Protein AF-A0A452Z6D3-F1 (afdb_monomer_lite)

Sequence (142 aa):
MLGILCSCRGFPFWLHDVPNITFRTDNEPFKQHMQRFVTQIVSMMKQEGLYYPQGGPIIISQVENEYQMVEPAFGSGGPRYVRWAAEMAVGLQTGVPWMMCKQNDAPDPIINTCNGLICGETFVGPNSPSKPALWTENWTTR

Foldseek 3Di:
DPDPPCDPVPDDPCLVVPPPDDEQWLGDSNLVVLLVVLLVVLVVCVVVLQQVVSVHDDAEEEFDELLVVVLVVHPPGSVVSLVSRLCSNVVSVSVHAYEYENDLPRDPPHWYEYADQCCVPVVPATNDPVHHYHHPHNDDDD

Organism: Aegilops tauschii subsp. strangulata (NCBI:txid200361)

Radius of gyration: 15.98 Å; chains: 1; bounding box: 38×43×36 Å

pLDDT: mean 93.06, std 14.11, range [24.45, 98.69]

InterPro domains:
  IPR001944 Glycoside hydrolase, family 35 [PR00742] (53-68)
  IPR001944 Glycoside hydrolase, family 35 [PR00742] (134-142)
  IPR001944 Glycoside hydrolase, family 35 [PTHR23421] (10-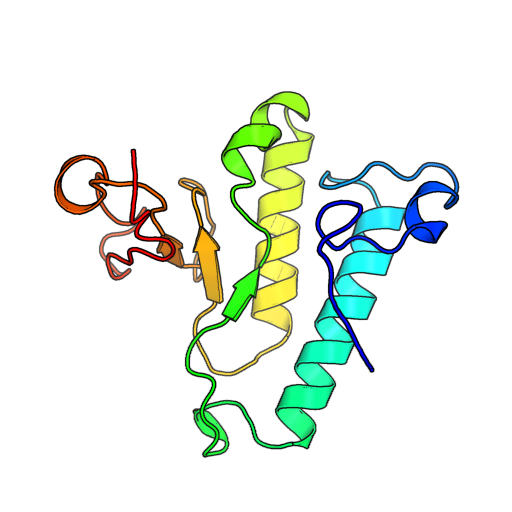141)
  IPR017853 Glycoside hydrolase superfamily [SSF51445] (9-140)
  IPR019801 Glycoside hydrolase, family 35, conserved site [PS01182] (55-67)
  IPR031330 Glycoside hydrolase 35, catalytic domain [PF01301] (10-141)

Secondary structure (DSSP, 8-state):
------GGGG--GGGGGSTT--TTSS-HHHHHHHHHHHHHHHHHHHHTT-BGGGTSSB--EE-SSSGGGTGGGGTTHHHHHHHHHHHHHHHT--SS-EEEET-TTPPTTPEEEEEES-HHHH----SSTTSPP-EEEE----

Structure (mmCIF, N/CA/C/O backbone):
data_AF-A0A452Z6D3-F1
#
_entry.id   AF-A0A452Z6D3-F1
#
loop_
_atom_site.group_PDB
_atom_site.id
_atom_site.type_symbol
_atom_site.label_atom_id
_atom_site.label_alt_id
_atom_site.label_comp_id
_atom_site.label_asym_id
_atom_site.label_entity_id
_atom_site.label_seq_id
_atom_site.pdbx_PDB_ins_code
_atom_site.Cartn_x
_atom_site.Cartn_y
_atom_site.Cartn_z
_atom_site.occupancy
_atom_site.B_iso_or_equiv
_atom_site.auth_seq_id
_atom_site.auth_comp_id
_atom_site.auth_asym_id
_atom_site.auth_atom_id
_atom_site.pdbx_PDB_model_num
ATOM 1 N N . MET A 1 1 ? 6.606 -26.967 11.170 1.00 24.84 1 MET A N 1
ATOM 2 C CA . MET A 1 1 ? 7.517 -25.855 11.508 1.00 24.84 1 MET A CA 1
ATOM 3 C C . MET A 1 1 ? 7.505 -24.890 10.329 1.00 24.84 1 MET A C 1
ATOM 5 O O . MET A 1 1 ? 8.199 -25.135 9.355 1.00 24.84 1 MET A O 1
ATOM 9 N N . LEU A 1 2 ? 6.629 -23.879 10.340 1.00 24.45 2 LEU A N 1
ATOM 10 C CA . LEU A 1 2 ? 6.596 -22.861 9.285 1.00 24.45 2 LEU A CA 1
ATOM 11 C C . LEU A 1 2 ? 7.533 -21.726 9.716 1.00 24.45 2 LEU A C 1
ATOM 13 O O . LEU A 1 2 ? 7.115 -20.735 10.303 1.00 24.45 2 LEU A O 1
ATOM 17 N N . GLY A 1 3 ? 8.834 -21.943 9.538 1.00 28.62 3 GLY A N 1
ATOM 18 C CA . GLY A 1 3 ? 9.823 -20.889 9.721 1.00 28.62 3 GLY A CA 1
ATOM 19 C C . GLY A 1 3 ? 9.788 -19.977 8.503 1.00 28.62 3 GLY A C 1
ATOM 20 O O . GLY A 1 3 ? 10.359 -20.323 7.474 1.00 28.62 3 GLY A O 1
ATOM 21 N N . ILE A 1 4 ? 9.125 -18.825 8.606 1.00 34.75 4 ILE A N 1
ATOM 22 C CA . ILE A 1 4 ? 9.313 -17.729 7.649 1.00 34.75 4 ILE A CA 1
ATOM 23 C C . ILE A 1 4 ? 10.651 -17.071 8.005 1.00 34.75 4 ILE A C 1
ATOM 25 O O . ILE A 1 4 ? 10.716 -16.033 8.654 1.00 34.75 4 ILE A O 1
ATOM 29 N N . LEU A 1 5 ? 11.750 -17.720 7.626 1.00 32.28 5 LEU A N 1
ATOM 30 C CA . LEU A 1 5 ? 12.993 -17.004 7.376 1.00 32.28 5 LEU A CA 1
ATOM 31 C C . LEU A 1 5 ? 12.750 -16.198 6.096 1.00 32.28 5 LEU A C 1
ATOM 33 O O . LEU A 1 5 ? 12.337 -16.766 5.086 1.00 32.28 5 LEU A O 1
ATOM 37 N N . CYS A 1 6 ? 12.940 -14.877 6.142 1.00 53.38 6 CYS A N 1
ATOM 38 C CA . CYS A 1 6 ? 12.678 -13.973 5.016 1.00 53.38 6 CYS A CA 1
ATOM 39 C C . CYS A 1 6 ? 13.762 -14.106 3.924 1.00 53.38 6 CYS A C 1
ATOM 41 O O . CYS A 1 6 ? 14.493 -13.168 3.609 1.00 53.38 6 CYS A O 1
ATOM 43 N N . SER A 1 7 ? 13.905 -15.300 3.351 1.00 53.31 7 SER A N 1
ATOM 44 C CA . SER A 1 7 ? 14.653 -15.520 2.115 1.00 53.31 7 SER A CA 1
ATOM 45 C C . SER A 1 7 ? 13.894 -14.867 0.948 1.00 53.31 7 SER A C 1
ATOM 47 O O . SER A 1 7 ? 12.665 -14.855 0.928 1.00 53.31 7 SER A O 1
ATOM 49 N N . CYS A 1 8 ? 14.616 -14.270 -0.008 1.00 67.12 8 CYS A N 1
ATOM 50 C CA . CYS A 1 8 ? 14.047 -13.566 -1.174 1.00 67.12 8 CYS A CA 1
ATOM 51 C C . CYS A 1 8 ? 13.048 -12.432 -0.850 1.00 67.12 8 CYS A C 1
ATOM 53 O O . CYS A 1 8 ? 12.134 -12.173 -1.633 1.00 67.12 8 CYS A O 1
ATOM 55 N N . ARG A 1 9 ? 13.205 -11.741 0.293 1.00 79.88 9 ARG A N 1
ATOM 56 C CA . ARG A 1 9 ? 12.302 -10.651 0.730 1.00 79.88 9 ARG A CA 1
ATOM 57 C C . ARG A 1 9 ? 10.819 -11.071 0.782 1.00 79.88 9 ARG A C 1
ATOM 59 O O . ARG A 1 9 ? 9.940 -10.245 0.562 1.00 79.88 9 ARG A O 1
ATOM 66 N N . GLY A 1 10 ? 10.547 -12.352 1.044 1.00 89.06 10 GLY A N 1
ATOM 67 C CA . GLY A 1 10 ? 9.193 -12.900 1.165 1.00 89.06 10 GLY A CA 1
ATOM 68 C C . GLY A 1 10 ? 8.560 -13.387 -0.142 1.00 89.06 10 GLY A C 1
ATOM 69 O O . GLY A 1 10 ? 7.494 -13.999 -0.092 1.00 89.06 10 GLY A O 1
ATOM 70 N N . PHE A 1 11 ? 9.196 -13.186 -1.301 1.00 93.00 11 PHE A N 1
ATOM 71 C CA . PHE A 1 11 ? 8.701 -13.764 -2.552 1.00 93.00 11 PHE A CA 1
ATOM 72 C C . PHE A 1 11 ? 9.011 -15.263 -2.633 1.00 93.00 11 PHE A C 1
ATOM 74 O O . PHE A 1 11 ? 10.123 -15.681 -2.293 1.00 93.00 11 PHE A O 1
ATOM 81 N N . PRO A 1 12 ? 8.066 -16.092 -3.113 1.00 92.75 12 PRO A N 1
ATOM 82 C CA . PRO A 1 12 ? 8.344 -17.500 -3.324 1.00 92.75 12 PRO A CA 1
ATOM 83 C C . PRO A 1 12 ? 9.352 -17.667 -4.464 1.00 92.75 12 PRO A C 1
ATOM 85 O O . PRO A 1 12 ? 9.242 -17.014 -5.499 1.00 92.75 12 PRO A O 1
ATOM 88 N N . PHE A 1 13 ? 10.315 -18.572 -4.283 1.00 91.38 13 PHE A N 1
ATOM 89 C CA . PHE A 1 13 ? 11.431 -18.760 -5.217 1.00 91.38 13 PHE A CA 1
ATOM 90 C C . PHE A 1 13 ? 10.976 -18.996 -6.668 1.00 91.38 13 PHE A C 1
ATOM 92 O O . PHE A 1 13 ? 11.489 -18.357 -7.579 1.00 91.38 13 PHE A O 1
ATOM 99 N N . TRP A 1 14 ? 9.949 -19.830 -6.869 1.00 94.06 14 TRP A N 1
ATOM 100 C CA . TRP A 1 14 ? 9.410 -20.164 -8.196 1.00 94.06 14 TRP A CA 1
ATOM 101 C C . TRP A 1 14 ? 8.858 -18.958 -8.968 1.00 94.06 14 TRP A C 1
ATOM 103 O O . TRP A 1 14 ? 8.697 -19.038 -10.182 1.00 94.06 14 TRP A O 1
ATOM 113 N N . LEU A 1 15 ? 8.554 -17.841 -8.294 1.00 94.06 15 LEU A N 1
ATOM 114 C CA . LEU A 1 15 ? 8.017 -16.650 -8.950 1.00 94.06 15 LEU A CA 1
ATOM 115 C C . LEU A 1 15 ? 9.018 -16.067 -9.952 1.00 94.06 15 LEU A C 1
ATOM 117 O O . LEU A 1 15 ? 8.604 -15.506 -10.957 1.00 94.06 15 LEU A O 1
ATOM 121 N N . HIS A 1 16 ? 10.318 -16.229 -9.701 1.00 92.44 16 HIS A N 1
ATOM 122 C CA . HIS A 1 16 ? 11.374 -15.801 -10.617 1.00 92.44 16 HIS A CA 1
ATOM 123 C C . HIS A 1 16 ? 11.281 -16.488 -11.990 1.00 92.44 16 HIS A C 1
ATOM 125 O O . HIS A 1 16 ? 11.615 -15.880 -13.003 1.00 92.44 16 HIS A O 1
ATOM 131 N N . ASP A 1 17 ? 10.794 -17.729 -12.034 1.00 94.88 17 ASP A N 1
ATOM 132 C CA . ASP A 1 17 ? 10.777 -18.546 -13.251 1.00 94.88 17 ASP A CA 1
ATOM 133 C C . ASP A 1 17 ? 9.536 -18.289 -14.124 1.00 94.88 17 ASP A C 1
ATOM 135 O O . ASP A 1 17 ? 9.368 -18.895 -15.185 1.00 94.88 17 ASP A O 1
ATOM 139 N N . VAL A 1 18 ? 8.651 -17.379 -13.700 1.00 96.38 18 VAL A N 1
ATOM 140 C CA . VAL A 1 18 ? 7.482 -16.972 -14.484 1.00 96.38 18 VAL A CA 1
ATOM 141 C C . VAL A 1 18 ? 7.938 -16.167 -15.712 1.00 96.38 18 VAL A C 1
ATOM 143 O O . VAL A 1 18 ? 8.642 -15.164 -15.566 1.00 96.38 18 VAL A O 1
ATOM 146 N N . PRO A 1 19 ? 7.525 -16.542 -16.939 1.00 97.31 19 PRO A N 1
ATOM 147 C CA . PRO A 1 19 ? 7.939 -15.838 -18.150 1.00 97.31 19 PRO A CA 1
ATOM 148 C C . PRO A 1 19 ? 7.585 -14.347 -18.130 1.00 97.31 19 PRO A C 1
ATOM 150 O O . PRO A 1 19 ? 6.468 -13.968 -17.777 1.00 97.31 19 PRO A O 1
ATOM 153 N N . ASN A 1 20 ? 8.524 -13.506 -18.578 1.00 96.12 20 ASN A N 1
ATOM 154 C CA . ASN A 1 20 ? 8.380 -12.046 -18.667 1.00 96.12 20 ASN A CA 1
ATOM 155 C C . ASN A 1 20 ? 8.019 -11.358 -17.341 1.00 96.12 20 ASN A C 1
ATOM 157 O O . ASN A 1 20 ? 7.443 -10.266 -17.350 1.00 96.12 20 ASN A O 1
ATOM 161 N N . ILE A 1 21 ? 8.328 -11.976 -16.201 1.00 96.94 21 ILE A N 1
ATOM 162 C CA . ILE A 1 21 ? 8.053 -11.357 -14.915 1.00 96.94 21 ILE A CA 1
ATOM 163 C C . ILE A 1 21 ? 9.070 -10.258 -14.611 1.00 96.94 21 ILE A C 1
ATOM 165 O O . ILE A 1 21 ? 10.270 -10.378 -14.847 1.00 96.94 21 ILE A O 1
ATOM 169 N N . THR A 1 22 ? 8.584 -9.151 -14.071 1.00 96.25 22 THR A N 1
ATOM 170 C CA . THR A 1 22 ? 9.431 -8.110 -13.491 1.00 96.25 22 THR A CA 1
ATOM 171 C C . THR A 1 22 ? 8.814 -7.715 -12.169 1.00 96.25 22 THR A C 1
ATOM 173 O O . THR A 1 22 ? 7.639 -7.360 -12.101 1.00 96.25 22 THR A O 1
ATOM 176 N N . PHE A 1 23 ? 9.588 -7.854 -11.097 1.00 95.94 23 PHE A N 1
ATOM 177 C CA . PHE A 1 23 ? 9.054 -7.714 -9.750 1.00 95.94 23 PHE A CA 1
ATOM 178 C C . PHE A 1 23 ? 8.798 -6.249 -9.421 1.00 95.94 23 PHE A C 1
ATOM 180 O O . PHE A 1 23 ? 9.593 -5.382 -9.785 1.00 95.94 23 PHE A O 1
ATOM 187 N N . ARG A 1 24 ? 7.720 -6.009 -8.666 1.00 95.81 24 ARG A N 1
ATOM 188 C CA . ARG A 1 24 ? 7.381 -4.703 -8.087 1.00 95.81 24 ARG A CA 1
ATOM 189 C C . ARG A 1 24 ? 7.372 -3.587 -9.139 1.00 95.81 24 ARG A C 1
ATOM 191 O O . ARG A 1 24 ? 8.007 -2.552 -8.982 1.00 95.81 24 ARG A O 1
ATOM 198 N N . THR A 1 25 ? 6.698 -3.812 -10.256 1.00 96.38 25 THR A N 1
ATOM 199 C CA . THR A 1 25 ? 6.475 -2.786 -11.280 1.00 96.38 25 THR A CA 1
ATOM 200 C C . THR A 1 25 ? 5.156 -3.051 -11.990 1.00 96.38 25 THR A C 1
ATOM 202 O O . THR A 1 25 ? 4.472 -4.033 -11.693 1.00 96.38 25 THR A O 1
ATOM 205 N N . ASP A 1 26 ? 4.793 -2.188 -12.936 1.00 97.31 26 ASP A N 1
ATOM 206 C CA . ASP A 1 26 ? 3.597 -2.321 -13.769 1.00 97.31 26 ASP A CA 1
ATOM 207 C C . ASP A 1 26 ? 3.782 -3.445 -14.806 1.00 97.31 26 ASP A C 1
ATOM 209 O O . ASP A 1 26 ? 3.912 -3.227 -16.009 1.00 97.31 26 ASP A O 1
ATOM 213 N N . ASN A 1 27 ? 3.868 -4.672 -14.295 1.00 97.81 27 ASN A N 1
ATOM 214 C CA . ASN A 1 27 ? 4.103 -5.911 -15.015 1.00 97.81 27 ASN A CA 1
ATOM 215 C C . ASN A 1 27 ? 2.940 -6.863 -14.739 1.00 97.81 27 ASN A C 1
ATOM 217 O O . ASN A 1 27 ? 2.667 -7.219 -13.594 1.00 97.81 27 ASN A O 1
ATOM 221 N N . GLU A 1 28 ? 2.242 -7.266 -15.795 1.00 98.06 28 GLU A N 1
ATOM 222 C CA . GLU A 1 28 ? 0.996 -8.022 -15.676 1.00 98.06 28 GLU A CA 1
ATOM 223 C C . GLU A 1 28 ? 1.157 -9.383 -14.964 1.00 98.06 28 GLU A C 1
ATOM 225 O O . GLU A 1 28 ? 0.405 -9.624 -14.017 1.00 98.06 28 GLU A O 1
ATOM 230 N N . PRO A 1 29 ? 2.159 -10.234 -15.289 1.00 98.00 29 PRO A N 1
ATOM 231 C CA . PRO A 1 29 ? 2.396 -11.472 -14.541 1.00 98.00 29 PRO A CA 1
ATOM 232 C C . PRO A 1 29 ? 2.577 -11.244 -13.035 1.00 98.00 29 PRO A C 1
ATOM 234 O O . PRO A 1 29 ? 1.961 -11.926 -12.214 1.00 98.00 29 PRO A O 1
ATOM 237 N N . PHE A 1 30 ? 3.386 -10.251 -12.655 1.00 97.94 30 PHE A N 1
ATOM 238 C CA . PHE A 1 30 ? 3.614 -9.931 -11.250 1.00 97.94 30 PHE A CA 1
ATOM 239 C C . PHE A 1 30 ? 2.331 -9.452 -10.555 1.00 97.94 30 PHE A C 1
ATOM 241 O O . PHE A 1 30 ? 1.984 -9.964 -9.487 1.00 97.94 30 PHE A O 1
ATOM 248 N N . LYS A 1 31 ? 1.594 -8.525 -11.182 1.00 98.44 31 LYS A N 1
ATOM 249 C CA . LYS A 1 31 ? 0.323 -7.996 -10.664 1.00 98.44 31 LYS A CA 1
ATOM 250 C C . LYS A 1 31 ? -0.699 -9.106 -10.420 1.00 98.44 31 LYS A C 1
ATOM 252 O O . LYS A 1 31 ? -1.305 -9.148 -9.352 1.00 98.44 31 LYS A O 1
ATOM 257 N N . GLN A 1 32 ? -0.833 -10.051 -11.350 1.00 98.25 32 GLN A N 1
ATOM 258 C CA . GLN A 1 32 ? -1.747 -11.188 -11.210 1.00 98.25 32 GLN A CA 1
ATOM 259 C C . GLN A 1 32 ? -1.375 -12.096 -10.032 1.00 98.25 32 GLN A C 1
ATOM 261 O O . GLN A 1 32 ? -2.240 -12.458 -9.229 1.00 98.25 32 GLN A O 1
ATOM 266 N N . HIS A 1 33 ? -0.093 -12.447 -9.887 1.00 98.06 33 HIS A N 1
ATOM 267 C CA . HIS A 1 33 ? 0.364 -13.281 -8.773 1.00 98.06 33 HIS A CA 1
ATOM 268 C C . HIS A 1 33 ? 0.216 -12.579 -7.419 1.00 98.06 33 HIS A C 1
ATOM 270 O O . HIS A 1 33 ? -0.275 -13.191 -6.466 1.00 98.06 33 HIS A O 1
ATOM 276 N N . MET A 1 34 ? 0.576 -11.296 -7.342 1.00 98.19 34 MET A N 1
ATOM 277 C CA . MET A 1 34 ? 0.402 -10.485 -6.139 1.00 98.19 34 MET A CA 1
ATOM 278 C C . MET A 1 34 ? -1.077 -10.368 -5.766 1.00 98.19 34 MET A C 1
ATOM 280 O O . MET A 1 34 ? -1.442 -10.689 -4.637 1.00 98.19 34 MET A O 1
ATOM 284 N N . GLN A 1 35 ? -1.942 -9.975 -6.706 1.00 98.50 35 GLN A N 1
ATOM 285 C CA . GLN A 1 35 ? -3.376 -9.838 -6.455 1.00 98.50 35 GLN A CA 1
ATOM 286 C C . GLN A 1 35 ? -3.987 -11.158 -5.994 1.00 98.50 35 GLN A C 1
ATOM 288 O O . GLN A 1 35 ? -4.742 -11.166 -5.023 1.00 98.50 35 GLN A O 1
ATOM 293 N N . ARG A 1 36 ? -3.640 -12.282 -6.632 1.00 98.44 36 ARG A N 1
ATOM 294 C CA . ARG A 1 36 ? -4.121 -13.607 -6.223 1.00 98.44 36 ARG A CA 1
ATOM 295 C C . ARG A 1 36 ? -3.739 -13.920 -4.778 1.00 98.44 36 ARG A C 1
ATOM 297 O O . ARG A 1 36 ? -4.601 -14.331 -4.004 1.00 98.44 36 ARG A O 1
ATOM 304 N N . PHE A 1 37 ? -2.474 -13.716 -4.413 1.00 98.38 37 PHE A N 1
ATOM 305 C CA . PHE A 1 37 ? -1.992 -13.993 -3.061 1.00 98.38 37 PHE A CA 1
ATOM 306 C C . PHE A 1 37 ? -2.650 -13.079 -2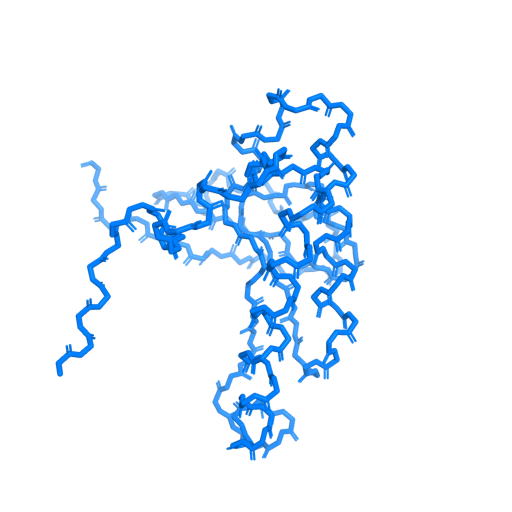.020 1.00 98.38 37 PHE A C 1
ATOM 308 O O . PHE A 1 37 ? -3.194 -13.569 -1.033 1.00 98.38 37 PHE A O 1
ATOM 315 N N . VAL A 1 38 ? -2.672 -11.765 -2.260 1.00 98.38 38 VAL A N 1
ATOM 316 C CA . VAL A 1 38 ? -3.286 -10.795 -1.339 1.00 98.38 38 VAL A CA 1
ATOM 317 C C . VAL A 1 38 ? -4.782 -11.076 -1.179 1.00 98.38 38 VAL A C 1
ATOM 319 O O . VAL A 1 38 ? -5.275 -11.129 -0.055 1.00 98.38 38 VAL A O 1
ATOM 322 N N . THR A 1 39 ? -5.496 -11.351 -2.276 1.00 98.62 39 THR A N 1
ATOM 323 C CA . THR A 1 39 ? -6.923 -11.717 -2.240 1.00 98.62 39 THR A CA 1
ATOM 324 C C . THR A 1 39 ? -7.154 -12.968 -1.401 1.00 98.62 39 THR A C 1
ATOM 326 O O . THR A 1 39 ? -8.091 -13.006 -0.604 1.00 98.62 39 THR A O 1
ATOM 329 N N . GLN A 1 40 ? -6.304 -13.988 -1.549 1.00 98.56 40 GLN A N 1
ATOM 330 C CA . GLN A 1 40 ? -6.407 -15.220 -0.774 1.00 98.56 40 GLN A CA 1
ATOM 331 C C . GLN A 1 40 ? -6.224 -14.955 0.725 1.00 98.56 40 GLN A C 1
ATOM 333 O O . GLN A 1 40 ? -7.057 -15.394 1.516 1.00 98.56 40 GLN A O 1
ATOM 338 N N . ILE A 1 41 ? -5.196 -14.194 1.115 1.00 98.56 41 ILE A N 1
ATOM 339 C CA . ILE A 1 41 ? -4.957 -13.842 2.522 1.00 98.56 41 ILE A CA 1
ATOM 340 C C . ILE A 1 41 ? -6.122 -13.031 3.088 1.00 98.56 41 ILE A C 1
ATOM 342 O O . ILE A 1 41 ? -6.659 -13.396 4.130 1.00 98.56 41 ILE A O 1
ATOM 346 N N . VAL A 1 42 ? -6.571 -11.980 2.395 1.00 98.50 42 VAL A N 1
ATOM 347 C CA . VAL A 1 42 ? -7.708 -11.167 2.855 1.00 98.50 42 VAL A CA 1
ATOM 348 C C . VAL A 1 42 ? -8.977 -12.010 2.979 1.00 98.50 42 VAL A C 1
ATOM 350 O O . VAL A 1 42 ? -9.711 -11.869 3.954 1.00 98.50 42 VAL A O 1
ATOM 353 N N . SER A 1 43 ? -9.224 -12.920 2.033 1.00 98.62 43 SER A N 1
ATOM 354 C CA . SER A 1 43 ? -10.378 -13.824 2.088 1.00 98.62 43 SER A CA 1
ATOM 355 C C . SER A 1 43 ? -10.314 -14.745 3.303 1.00 98.62 43 SER A C 1
ATOM 357 O O . SER A 1 43 ? -11.317 -14.891 3.993 1.00 98.62 43 SER A O 1
ATOM 359 N N . MET A 1 44 ? -9.140 -15.306 3.609 1.00 98.69 44 MET A N 1
ATOM 360 C CA . MET A 1 44 ? -8.938 -16.118 4.812 1.00 98.69 44 MET A CA 1
ATOM 361 C C . MET A 1 44 ? -9.182 -15.302 6.088 1.00 98.69 44 MET A C 1
ATOM 363 O O . MET A 1 44 ? -9.946 -15.728 6.946 1.00 98.69 44 MET A O 1
ATOM 367 N N . MET A 1 45 ? -8.610 -14.096 6.196 1.00 98.50 45 MET A N 1
ATOM 368 C CA . MET A 1 45 ? -8.810 -13.234 7.372 1.00 98.50 45 MET A CA 1
ATOM 369 C C . MET A 1 45 ? -10.283 -12.848 7.561 1.00 98.50 45 MET A C 1
ATOM 371 O O . MET A 1 45 ? -10.770 -12.803 8.689 1.00 98.50 45 MET A O 1
ATOM 375 N N . LYS A 1 46 ? -11.010 -12.607 6.462 1.00 98.44 46 LYS A N 1
ATOM 376 C CA . LYS A 1 46 ? -12.454 -12.346 6.492 1.00 98.44 46 LYS A CA 1
ATOM 377 C C . LYS A 1 46 ? -13.259 -13.562 6.934 1.00 98.44 46 LYS A C 1
ATOM 379 O O . LYS A 1 46 ? -14.191 -13.407 7.717 1.00 98.44 46 LYS A O 1
ATOM 384 N N . GLN A 1 47 ? -12.930 -14.749 6.427 1.00 98.50 47 GLN A N 1
ATOM 385 C CA . GLN A 1 47 ? -13.619 -15.994 6.784 1.00 98.50 47 GLN A CA 1
ATOM 386 C C . GLN A 1 47 ? -13.482 -16.304 8.277 1.00 98.50 47 GLN A C 1
ATOM 388 O O . GLN A 1 47 ? -14.460 -16.693 8.905 1.00 98.50 47 GLN A O 1
ATOM 393 N N . GLU A 1 48 ? -12.310 -16.032 8.849 1.00 98.50 48 GLU A N 1
ATOM 394 C CA . GLU A 1 48 ? -12.025 -16.208 10.277 1.00 98.50 48 GLU A CA 1
ATOM 395 C C . GLU A 1 48 ? -12.505 -15.029 11.151 1.00 98.50 48 GLU A C 1
ATOM 397 O O . GLU A 1 48 ? -12.242 -14.992 12.351 1.00 98.50 48 GLU A O 1
ATOM 402 N N . GLY A 1 49 ? -13.192 -14.033 10.574 1.00 98.31 49 GLY A N 1
ATOM 403 C CA . GLY A 1 49 ? -13.728 -12.893 11.325 1.00 98.31 49 GLY A CA 1
ATOM 404 C C . GLY A 1 49 ? -12.658 -11.996 11.956 1.00 98.31 49 GLY A C 1
ATOM 405 O O . GLY A 1 49 ? -12.908 -11.370 12.982 1.00 98.31 49 GLY A O 1
ATOM 406 N N . LEU A 1 50 ? -11.455 -11.932 11.375 1.00 98.69 50 LEU A N 1
ATOM 407 C CA . LEU A 1 50 ? -10.294 -11.306 12.015 1.00 98.69 50 LEU A CA 1
ATOM 408 C C . LEU A 1 50 ? -10.200 -9.789 11.820 1.00 98.69 50 LEU A C 1
ATOM 410 O O . LEU A 1 50 ? -9.428 -9.142 12.526 1.00 98.69 50 LEU A O 1
ATOM 414 N N . TYR A 1 51 ? -10.981 -9.194 10.919 1.00 98.69 51 TYR A N 1
ATOM 415 C CA . TYR A 1 51 ? -11.042 -7.737 10.789 1.00 98.69 51 TYR A CA 1
ATOM 416 C C . TYR A 1 51 ? -11.888 -7.099 11.893 1.00 98.69 51 TYR A C 1
ATOM 418 O O . TYR A 1 51 ? -12.913 -7.645 12.294 1.00 98.69 51 TYR A O 1
ATOM 426 N N . TYR A 1 52 ? -11.491 -5.909 12.348 1.00 98.31 52 TYR A N 1
ATOM 427 C CA . TYR A 1 52 ? -12.174 -5.171 13.416 1.00 98.31 52 TYR A CA 1
ATOM 428 C C . TYR A 1 52 ? -13.697 -5.020 13.218 1.00 98.31 52 TYR A C 1
ATOM 430 O O . TYR A 1 52 ? -14.435 -5.302 14.162 1.00 98.31 52 TYR A O 1
ATOM 438 N N . PRO A 1 53 ? -14.221 -4.700 12.015 1.00 97.94 53 PRO A N 1
ATOM 439 C CA . PRO A 1 53 ? -15.669 -4.665 11.777 1.00 97.94 53 PRO A CA 1
ATOM 440 C C . PRO A 1 53 ? -16.393 -6.006 11.988 1.00 97.94 53 PRO A C 1
ATOM 442 O O . PRO A 1 53 ? -17.611 -6.024 12.128 1.00 97.94 53 PRO A O 1
ATOM 445 N N . GLN A 1 54 ? -15.664 -7.124 12.000 1.00 98.31 54 GLN A N 1
ATOM 446 C CA . GLN A 1 54 ? -16.175 -8.474 12.254 1.00 98.31 54 GLN A CA 1
ATOM 447 C C . GLN A 1 54 ? -15.985 -8.912 13.719 1.00 98.31 54 GLN A C 1
ATOM 449 O O . GLN A 1 54 ? -16.328 -10.039 14.064 1.00 98.31 54 GLN A O 1
ATOM 454 N N . GLY A 1 55 ? -15.449 -8.037 14.579 1.00 98.25 55 GLY A N 1
ATOM 455 C CA . GLY A 1 55 ? -15.100 -8.338 15.972 1.00 98.25 55 GLY A CA 1
ATOM 456 C C . GLY A 1 55 ? -13.671 -8.855 16.170 1.00 98.25 55 GLY A C 1
ATOM 457 O O . GLY A 1 55 ? -13.306 -9.208 17.291 1.00 98.25 55 GLY A O 1
ATOM 458 N N . GLY A 1 56 ? -12.863 -8.900 15.108 1.00 98.38 56 GLY A N 1
ATOM 459 C CA . GLY A 1 56 ? -11.490 -9.390 15.154 1.00 98.38 56 GLY A CA 1
ATOM 460 C C . GLY A 1 56 ? -10.435 -8.330 15.510 1.00 98.38 56 GLY A C 1
ATOM 461 O O . GLY A 1 56 ? -10.744 -7.148 15.668 1.00 98.38 56 GLY A O 1
ATOM 462 N N . PRO A 1 57 ? -9.159 -8.735 15.643 1.00 98.44 57 PRO A N 1
ATOM 463 C CA . PRO A 1 57 ? -8.087 -7.854 16.109 1.00 98.44 57 PRO A CA 1
ATOM 464 C C . PRO A 1 57 ? -7.426 -6.989 15.018 1.00 98.44 57 PRO A C 1
ATOM 466 O O . PRO A 1 57 ? -6.649 -6.094 15.347 1.00 98.44 57 PRO A O 1
ATOM 469 N N . ILE A 1 58 ? -7.662 -7.244 13.727 1.00 98.56 58 ILE A N 1
ATOM 470 C CA . ILE A 1 58 ? -6.978 -6.531 12.637 1.00 98.56 58 ILE A CA 1
ATOM 471 C C . ILE A 1 58 ? -7.630 -5.158 12.437 1.00 98.56 58 ILE A C 1
ATOM 473 O O . ILE A 1 58 ? -8.772 -5.080 11.989 1.00 98.56 58 ILE A O 1
ATOM 477 N N . ILE A 1 59 ? -6.887 -4.083 12.721 1.00 98.31 59 ILE A N 1
ATOM 478 C CA . ILE A 1 59 ? -7.361 -2.683 12.648 1.00 98.31 59 ILE A CA 1
ATOM 479 C C . ILE A 1 59 ? -6.781 -1.883 11.474 1.00 98.31 59 ILE A C 1
ATOM 481 O O . ILE A 1 59 ? -7.254 -0.789 11.189 1.00 98.31 59 ILE A O 1
ATOM 485 N N . ILE A 1 60 ? -5.738 -2.393 10.818 1.00 98.38 60 ILE A N 1
ATOM 486 C CA . ILE A 1 60 ? -5.064 -1.754 9.683 1.00 98.38 60 ILE A CA 1
ATOM 487 C C . ILE A 1 60 ? -4.342 -2.827 8.862 1.00 98.38 60 ILE A C 1
ATOM 489 O O . ILE A 1 60 ? -3.965 -3.874 9.392 1.00 98.38 60 ILE A O 1
ATOM 493 N N . SER A 1 61 ? -4.167 -2.608 7.563 1.00 98.12 61 SER A N 1
ATOM 494 C CA . SER A 1 61 ? -3.406 -3.506 6.682 1.00 98.12 61 SER A CA 1
ATOM 495 C C . SER A 1 61 ? -2.424 -2.716 5.824 1.00 98.12 61 SER A C 1
ATOM 497 O O . SER A 1 61 ? -2.705 -1.583 5.445 1.00 98.12 61 SER A O 1
ATOM 499 N N . GLN A 1 62 ? -1.267 -3.298 5.513 1.00 98.56 62 GLN A N 1
ATOM 500 C CA . GLN A 1 62 ? -0.270 -2.671 4.645 1.00 98.56 62 GLN A CA 1
ATOM 501 C C . GLN A 1 62 ? -0.261 -3.344 3.273 1.00 98.56 62 GLN A C 1
ATOM 503 O O . GLN A 1 62 ? -0.293 -4.573 3.185 1.00 98.56 62 GLN A O 1
ATOM 508 N N . VAL A 1 63 ? -0.195 -2.542 2.211 1.00 98.19 63 VAL A N 1
ATOM 509 C CA . VAL A 1 63 ? 0.091 -3.011 0.850 1.00 98.19 63 VAL A CA 1
ATOM 510 C C . VAL A 1 63 ? 1.455 -2.481 0.424 1.00 98.19 63 VAL A C 1
ATOM 512 O O . VAL A 1 63 ? 1.772 -1.327 0.687 1.00 98.19 63 VAL A O 1
ATOM 515 N N . GLU A 1 64 ? 2.262 -3.322 -0.230 1.00 97.19 64 GLU A N 1
ATOM 516 C CA . GLU A 1 64 ? 3.662 -3.003 -0.555 1.00 97.19 64 GLU A CA 1
ATOM 517 C C . GLU A 1 64 ? 4.523 -2.656 0.683 1.00 97.19 64 GLU A C 1
ATOM 519 O O . GLU A 1 64 ? 4.067 -2.708 1.828 1.00 97.19 64 GLU A O 1
ATOM 524 N N . ASN A 1 65 ? 5.816 -2.401 0.480 1.00 97.69 65 ASN A N 1
ATOM 525 C CA . ASN A 1 65 ? 6.726 -2.028 1.563 1.00 97.69 65 ASN A CA 1
ATOM 526 C C . ASN A 1 65 ? 7.886 -1.152 1.075 1.00 97.69 65 ASN A C 1
ATOM 528 O O . ASN A 1 65 ? 8.736 -1.616 0.311 1.00 97.69 65 ASN A O 1
ATOM 532 N N . GLU A 1 66 ? 7.953 0.091 1.554 1.00 96.56 66 GLU A 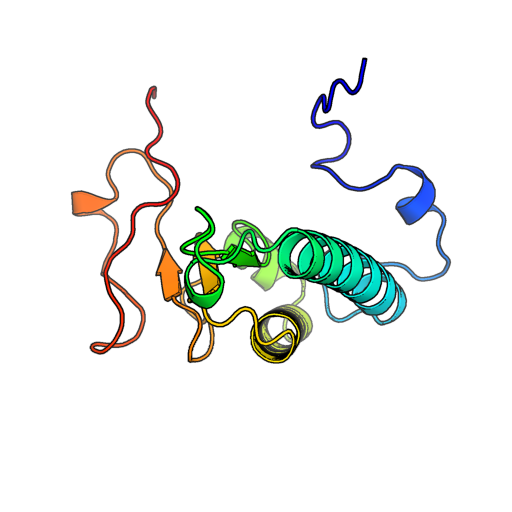N 1
ATOM 533 C CA . GLU A 1 66 ? 8.997 1.069 1.216 1.00 96.56 66 GLU A CA 1
ATOM 534 C C . GLU A 1 66 ? 9.227 1.214 -0.299 1.00 96.56 66 GLU A C 1
ATOM 536 O O . GLU A 1 66 ? 10.365 1.270 -0.777 1.00 96.56 66 GLU A O 1
ATOM 541 N N . TYR A 1 67 ? 8.143 1.211 -1.083 1.00 97.06 67 TYR A N 1
ATOM 542 C CA . TYR A 1 67 ? 8.233 1.136 -2.541 1.00 97.06 67 TYR A CA 1
ATOM 543 C C . TYR A 1 67 ? 8.806 2.409 -3.174 1.00 97.06 67 TYR A C 1
ATOM 545 O O . TYR A 1 67 ? 9.535 2.311 -4.156 1.00 97.06 67 TYR A O 1
ATOM 553 N N . GLN A 1 68 ? 8.634 3.581 -2.563 1.00 95.12 68 GLN A N 1
ATOM 554 C CA . GLN A 1 68 ? 9.227 4.828 -3.055 1.00 95.12 68 GLN A CA 1
ATOM 555 C C . GLN A 1 68 ? 10.766 4.783 -3.142 1.00 95.12 68 GLN A C 1
ATOM 557 O O . GLN A 1 68 ? 11.369 5.537 -3.903 1.00 95.12 68 GLN A O 1
ATOM 562 N N . MET A 1 69 ? 11.426 3.876 -2.409 1.00 94.38 69 MET A N 1
ATOM 563 C CA . MET A 1 69 ? 12.876 3.654 -2.522 1.00 94.38 69 MET A CA 1
ATOM 564 C C . MET A 1 69 ? 13.280 2.991 -3.847 1.00 94.38 69 MET A C 1
ATOM 566 O O . MET A 1 69 ? 14.432 3.104 -4.263 1.00 94.38 69 MET A O 1
ATOM 570 N N . VAL A 1 70 ? 12.359 2.273 -4.495 1.00 94.19 70 VAL A N 1
ATOM 571 C CA . VAL A 1 70 ? 12.588 1.551 -5.758 1.00 94.19 70 VAL A CA 1
ATOM 572 C C . VAL A 1 70 ? 11.797 2.133 -6.927 1.00 94.19 70 VAL A C 1
ATOM 574 O O . VAL A 1 70 ? 12.194 1.962 -8.076 1.00 94.19 70 VAL A O 1
ATOM 577 N N . GLU A 1 71 ? 10.713 2.848 -6.648 1.00 95.00 71 GLU A N 1
ATOM 578 C CA . GLU A 1 71 ? 9.813 3.443 -7.628 1.00 95.00 71 GLU A CA 1
ATOM 579 C C . GLU A 1 71 ? 10.527 4.237 -8.739 1.00 95.00 71 GLU A C 1
ATOM 581 O O . GLU A 1 71 ? 10.217 3.992 -9.911 1.00 95.00 71 GLU A O 1
ATOM 586 N N . PRO A 1 72 ? 11.526 5.107 -8.453 1.00 95.94 72 PRO A N 1
ATOM 587 C CA . PRO A 1 72 ? 12.195 5.881 -9.498 1.00 95.94 72 PRO A CA 1
ATOM 588 C C . PRO A 1 72 ? 12.901 5.020 -10.552 1.00 95.94 72 PRO A C 1
ATOM 590 O O . PRO A 1 72 ? 13.020 5.442 -11.702 1.00 95.94 72 PRO A O 1
ATOM 593 N N . ALA A 1 73 ? 13.334 3.803 -10.200 1.00 96.12 73 ALA A N 1
ATOM 594 C CA . ALA A 1 73 ? 14.007 2.897 -11.132 1.00 96.12 73 ALA A CA 1
ATOM 595 C C . ALA A 1 73 ? 13.077 2.397 -12.252 1.00 96.12 73 ALA A C 1
ATOM 597 O O . ALA A 1 73 ? 13.552 1.964 -13.300 1.00 96.12 73 ALA A O 1
ATOM 598 N N . PHE A 1 74 ? 11.759 2.486 -12.058 1.00 95.12 74 PHE A N 1
ATOM 599 C CA . PHE A 1 74 ? 10.753 2.044 -13.024 1.00 95.12 74 PHE A CA 1
ATOM 600 C C . PHE A 1 74 ? 10.141 3.189 -13.842 1.00 95.12 74 PHE A C 1
ATOM 602 O O . PHE A 1 74 ? 9.214 2.961 -14.626 1.00 95.12 74 PHE A O 1
ATOM 609 N N . GLY A 1 75 ? 10.640 4.421 -13.685 1.00 96.06 75 GLY A N 1
ATOM 610 C CA . GLY A 1 75 ? 10.148 5.592 -14.408 1.00 96.06 75 GLY A CA 1
ATOM 611 C C . GLY A 1 75 ? 8.628 5.731 -14.295 1.00 96.06 75 GLY A C 1
ATOM 612 O O . GLY A 1 75 ? 8.066 5.669 -13.207 1.00 96.06 75 GLY A O 1
ATOM 613 N N . SER A 1 76 ? 7.933 5.862 -15.429 1.00 95.69 76 SER A N 1
ATOM 614 C CA . SER A 1 76 ? 6.466 5.989 -15.434 1.00 95.69 76 SER A CA 1
ATOM 615 C C . SER A 1 76 ? 5.716 4.731 -14.962 1.00 95.69 76 SER A C 1
ATOM 617 O O . SER A 1 76 ? 4.536 4.827 -14.630 1.00 95.69 76 SER A O 1
ATOM 619 N N . GLY A 1 77 ? 6.369 3.563 -14.935 1.00 96.06 77 GLY A N 1
ATOM 620 C CA . GLY A 1 77 ? 5.778 2.308 -14.462 1.00 96.06 77 GLY A CA 1
ATOM 621 C C . GLY A 1 77 ? 5.624 2.242 -12.944 1.00 96.06 77 GLY A C 1
ATOM 622 O O . GLY A 1 77 ? 4.667 1.639 -12.467 1.00 96.06 77 GLY A O 1
ATOM 623 N N . GLY A 1 78 ? 6.501 2.911 -12.191 1.00 96.94 78 GLY A N 1
ATOM 624 C CA . GLY A 1 78 ? 6.448 2.946 -10.728 1.00 96.94 78 GLY A CA 1
ATOM 625 C C . GLY A 1 78 ? 5.142 3.556 -10.197 1.00 96.94 78 GLY A C 1
ATOM 626 O O . GLY A 1 78 ? 4.355 2.839 -9.576 1.00 96.94 78 GLY A O 1
ATOM 627 N N . PRO A 1 79 ? 4.813 4.812 -10.556 1.00 97.69 79 PRO A N 1
ATOM 628 C CA . PRO A 1 79 ? 3.569 5.445 -10.120 1.00 97.69 79 PRO A CA 1
ATOM 629 C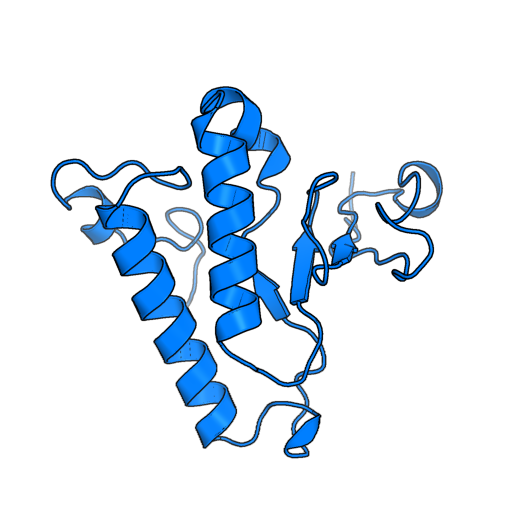 C . PRO A 1 79 ? 2.300 4.747 -10.633 1.00 97.69 79 PRO A C 1
ATOM 631 O O . PRO A 1 79 ? 1.239 4.838 -10.015 1.00 97.69 79 PRO A O 1
ATOM 634 N N . ARG A 1 80 ? 2.350 4.071 -11.793 1.00 98.19 80 ARG A N 1
ATOM 635 C CA . ARG A 1 80 ? 1.212 3.261 -12.276 1.00 98.19 80 ARG A CA 1
ATOM 636 C C . ARG A 1 80 ? 1.002 2.029 -11.403 1.00 98.19 80 ARG A C 1
ATOM 638 O O . ARG A 1 80 ? -0.132 1.733 -11.039 1.00 98.19 80 ARG A O 1
ATOM 645 N N . TYR A 1 81 ? 2.087 1.361 -11.027 1.00 98.31 81 TYR A N 1
ATOM 646 C CA . TYR A 1 81 ? 2.049 0.228 -10.115 1.00 98.31 81 TYR A CA 1
ATOM 647 C C . TYR A 1 81 ? 1.555 0.619 -8.716 1.00 98.31 81 TYR A C 1
ATOM 649 O O . TYR A 1 81 ? 0.710 -0.085 -8.174 1.00 98.31 81 TYR A O 1
ATOM 657 N N . VAL A 1 82 ? 1.995 1.756 -8.162 1.00 98.25 82 VAL A N 1
ATOM 658 C CA . VAL A 1 82 ? 1.515 2.267 -6.860 1.00 98.25 82 VAL A CA 1
ATOM 659 C C . VAL A 1 82 ? 0.003 2.479 -6.869 1.00 98.25 82 VAL A C 1
ATOM 661 O O . VAL A 1 82 ? -0.691 1.991 -5.976 1.00 98.25 82 VAL A O 1
ATOM 664 N N . ARG A 1 83 ? -0.523 3.154 -7.902 1.00 98.44 83 ARG A N 1
ATOM 665 C CA . ARG A 1 83 ? -1.973 3.363 -8.054 1.00 98.44 83 ARG A CA 1
ATOM 666 C C . ARG A 1 83 ? -2.723 2.042 -8.152 1.00 98.44 83 ARG A C 1
ATOM 668 O O . ARG A 1 83 ? -3.668 1.833 -7.401 1.00 98.44 83 ARG A O 1
ATOM 675 N N . TRP A 1 84 ? -2.250 1.126 -8.997 1.00 98.62 84 TRP A N 1
ATOM 676 C CA . TRP A 1 84 ? -2.844 -0.204 -9.121 1.00 98.62 84 TRP A CA 1
ATOM 677 C C . TRP A 1 84 ? -2.828 -0.978 -7.792 1.00 98.62 84 TRP A C 1
ATOM 679 O O . TRP A 1 84 ? -3.836 -1.574 -7.421 1.00 98.62 84 TRP A O 1
ATOM 689 N N . ALA A 1 85 ? -1.715 -0.964 -7.054 1.00 98.56 85 ALA A N 1
ATOM 690 C CA . ALA A 1 85 ? -1.582 -1.696 -5.796 1.00 98.56 85 ALA A CA 1
ATOM 691 C C . ALA A 1 85 ? -2.543 -1.151 -4.729 1.00 98.56 85 ALA A C 1
ATOM 693 O O . ALA A 1 85 ? -3.183 -1.927 -4.017 1.00 98.56 85 ALA A O 1
ATOM 694 N N . ALA A 1 86 ? -2.680 0.174 -4.657 1.00 98.56 86 ALA A N 1
ATOM 695 C CA . ALA A 1 86 ? -3.631 0.835 -3.776 1.00 98.56 86 ALA A CA 1
ATOM 696 C C . ALA A 1 86 ? -5.088 0.525 -4.151 1.00 98.56 86 ALA A C 1
ATOM 698 O O . ALA A 1 86 ? -5.870 0.136 -3.283 1.00 98.56 86 ALA A O 1
ATOM 699 N N . GLU A 1 87 ? -5.446 0.640 -5.433 1.00 98.69 87 GLU A N 1
ATOM 700 C CA . GLU A 1 87 ? -6.784 0.313 -5.941 1.00 98.69 87 GLU A CA 1
ATOM 701 C C . GLU A 1 87 ? -7.145 -1.152 -5.673 1.00 98.69 87 GLU A C 1
ATOM 703 O O . GLU A 1 87 ? -8.237 -1.445 -5.183 1.00 98.69 87 GLU A O 1
ATOM 708 N N . MET A 1 88 ? -6.207 -2.071 -5.923 1.00 98.62 88 MET A N 1
ATOM 709 C CA . MET A 1 88 ? -6.365 -3.496 -5.640 1.00 98.62 88 MET A CA 1
ATOM 710 C C . MET A 1 88 ? -6.625 -3.733 -4.150 1.00 98.62 88 MET A C 1
ATOM 712 O O . MET A 1 88 ? -7.602 -4.395 -3.808 1.00 98.62 88 MET A O 1
ATOM 716 N N . ALA A 1 89 ? -5.813 -3.156 -3.260 1.00 98.50 89 ALA A N 1
ATOM 717 C CA . ALA A 1 89 ? -5.953 -3.341 -1.817 1.00 98.50 89 ALA A CA 1
ATOM 718 C C . ALA A 1 89 ? -7.279 -2.781 -1.275 1.00 98.50 89 ALA A C 1
ATOM 720 O O . ALA A 1 89 ? -8.011 -3.473 -0.562 1.00 98.50 89 ALA A O 1
ATOM 721 N N . VAL A 1 90 ? -7.633 -1.551 -1.657 1.00 98.50 90 VAL A N 1
ATOM 722 C CA . VAL A 1 90 ? -8.893 -0.902 -1.255 1.00 98.50 90 VAL A CA 1
ATOM 723 C C . VAL A 1 90 ? -10.098 -1.675 -1.793 1.00 98.50 90 VAL A C 1
ATOM 725 O O . VAL A 1 90 ? -11.072 -1.886 -1.066 1.00 98.50 90 VAL A O 1
ATOM 728 N N . GLY A 1 91 ? -10.009 -2.174 -3.029 1.00 98.50 91 GLY A N 1
ATOM 729 C CA . GLY A 1 91 ? -11.038 -2.991 -3.673 1.00 98.50 91 GLY A CA 1
ATOM 730 C C . GLY A 1 91 ? -11.338 -4.308 -2.952 1.00 98.50 91 GLY A C 1
ATOM 731 O O . GLY A 1 91 ? -12.431 -4.849 -3.107 1.00 98.50 91 GLY A O 1
ATOM 732 N N . LEU A 1 92 ? -10.432 -4.799 -2.099 1.00 98.44 92 LEU A N 1
ATOM 733 C CA . LEU A 1 92 ? -10.683 -5.983 -1.273 1.00 98.44 92 LEU A CA 1
ATOM 734 C C . LEU A 1 92 ? -11.630 -5.719 -0.098 1.00 98.44 92 LEU A C 1
ATOM 736 O O . LEU A 1 92 ? -12.028 -6.680 0.560 1.00 98.44 92 LEU A O 1
ATOM 740 N N . GLN A 1 93 ? -12.022 -4.464 0.163 1.00 98.19 93 GLN A N 1
ATOM 741 C CA . GLN A 1 93 ? -13.088 -4.084 1.101 1.00 98.19 93 GLN A CA 1
ATOM 742 C C . GLN A 1 93 ? -12.944 -4.746 2.481 1.00 98.19 93 GLN A C 1
ATOM 744 O O . GLN A 1 93 ? -13.851 -5.422 2.968 1.00 98.19 93 GLN A O 1
ATOM 749 N N . THR A 1 94 ? -11.774 -4.613 3.104 1.00 97.81 94 THR A N 1
ATOM 750 C CA . THR A 1 94 ? -11.483 -5.167 4.442 1.00 97.81 94 THR A CA 1
ATOM 751 C C . THR A 1 94 ? -12.287 -4.490 5.555 1.00 97.81 94 THR A C 1
ATOM 753 O O . THR A 1 94 ? -12.437 -5.053 6.634 1.00 97.81 94 THR A O 1
ATOM 756 N N . GLY A 1 95 ? -12.801 -3.282 5.297 1.00 97.56 95 GLY A N 1
ATOM 757 C CA . GLY A 1 95 ? -13.510 -2.458 6.277 1.00 97.56 95 GLY A CA 1
ATOM 758 C C . GLY A 1 95 ? -12.588 -1.752 7.278 1.00 97.56 95 GLY A C 1
ATOM 759 O O . GLY A 1 95 ? -13.074 -1.035 8.146 1.00 97.56 95 GLY A O 1
ATOM 760 N N . VAL A 1 96 ? -11.270 -1.921 7.142 1.00 98.25 96 VAL A N 1
ATOM 761 C CA . VAL A 1 96 ? -10.246 -1.206 7.914 1.00 98.25 96 VAL A CA 1
ATOM 762 C C . VAL A 1 96 ? -9.348 -0.390 6.983 1.00 98.25 96 VAL A C 1
ATOM 764 O O . VAL A 1 96 ? -9.273 -0.706 5.792 1.00 98.25 96 VAL A O 1
ATOM 767 N N . PRO A 1 97 ? -8.655 0.649 7.484 1.00 98.38 97 PRO A N 1
ATOM 768 C CA . PRO A 1 97 ? -7.729 1.426 6.673 1.00 98.38 97 PRO A CA 1
ATOM 769 C C . PRO A 1 97 ? -6.600 0.580 6.080 1.00 98.38 97 PRO A C 1
ATOM 771 O O . PRO A 1 97 ? -6.145 -0.408 6.668 1.00 98.38 97 PRO A O 1
ATOM 774 N N . TRP A 1 98 ? -6.108 1.035 4.932 1.00 98.69 98 TRP A N 1
ATOM 775 C CA . TRP A 1 98 ? -4.888 0.534 4.314 1.00 98.69 98 TRP A CA 1
ATOM 776 C C . TRP A 1 98 ? -3.777 1.575 4.412 1.00 98.69 98 TRP A C 1
ATOM 778 O O . TRP A 1 98 ? -4.039 2.780 4.377 1.00 98.69 98 TRP A O 1
ATOM 788 N N . MET A 1 99 ? -2.535 1.111 4.506 1.00 98.44 99 MET A N 1
ATOM 789 C CA . MET A 1 99 ? -1.354 1.965 4.572 1.00 98.44 99 MET A CA 1
ATOM 790 C C . MET A 1 99 ? -0.245 1.521 3.615 1.00 98.44 99 MET A C 1
ATOM 792 O O . MET A 1 99 ? -0.188 0.359 3.209 1.00 98.44 99 MET A O 1
ATOM 796 N N . MET A 1 100 ? 0.643 2.458 3.283 1.00 98.44 100 MET A N 1
ATOM 797 C CA . MET A 1 100 ? 1.893 2.229 2.555 1.00 98.44 100 MET A CA 1
ATOM 798 C C . MET A 1 100 ? 3.029 2.948 3.290 1.00 98.44 100 MET A C 1
ATOM 800 O O . MET A 1 100 ? 3.002 4.172 3.449 1.00 98.44 100 MET A O 1
ATOM 804 N N . CYS A 1 101 ? 4.032 2.198 3.744 1.00 96.75 101 CYS A N 1
ATOM 805 C CA . CYS A 1 101 ? 5.194 2.771 4.416 1.00 96.75 101 CYS A CA 1
ATOM 806 C C . CYS A 1 101 ? 6.193 3.353 3.412 1.00 96.75 101 CYS A C 1
ATOM 808 O O . CYS A 1 101 ? 6.418 2.774 2.348 1.00 96.75 101 CYS A O 1
ATOM 810 N N . LYS A 1 102 ? 6.770 4.520 3.747 1.00 95.69 102 LYS A N 1
ATOM 811 C CA . LYS A 1 102 ? 7.622 5.330 2.856 1.00 95.69 102 LYS A CA 1
ATOM 812 C C . LYS A 1 102 ? 7.039 5.435 1.441 1.00 95.69 102 LYS A C 1
ATOM 814 O O . LYS A 1 102 ? 7.656 4.984 0.481 1.00 95.69 102 LYS A O 1
ATOM 819 N N . GLN A 1 103 ? 5.838 6.003 1.343 1.00 97.56 103 GLN A N 1
ATOM 820 C CA . GLN A 1 103 ? 5.152 6.235 0.071 1.00 97.56 103 GLN A CA 1
ATOM 821 C C . GLN A 1 103 ? 4.404 7.578 0.078 1.00 97.56 103 GLN A C 1
ATOM 823 O O . GLN A 1 103 ? 3.218 7.658 0.378 1.00 97.56 103 GLN A O 1
ATOM 828 N N . ASN A 1 104 ? 5.107 8.663 -0.223 1.00 95.88 104 ASN A N 1
ATOM 829 C CA . ASN A 1 104 ? 4.606 10.037 -0.168 1.00 95.88 104 ASN A CA 1
ATOM 830 C C . ASN A 1 104 ? 3.468 10.305 -1.160 1.00 95.88 104 ASN A C 1
ATOM 832 O O . ASN A 1 104 ? 2.608 11.134 -0.881 1.00 95.88 104 ASN A O 1
ATOM 836 N N . ASP A 1 105 ? 3.431 9.614 -2.294 1.00 96.12 105 ASP A N 1
ATOM 837 C CA . ASP A 1 105 ? 2.383 9.737 -3.309 1.00 96.12 105 ASP A CA 1
ATOM 838 C C . ASP A 1 105 ? 1.295 8.651 -3.184 1.00 96.12 105 ASP A C 1
ATOM 840 O O . ASP A 1 105 ? 0.525 8.442 -4.122 1.00 96.12 105 ASP A O 1
ATOM 844 N N . ALA A 1 106 ? 1.193 7.984 -2.023 1.00 97.69 106 ALA A N 1
ATOM 845 C CA . ALA A 1 106 ? 0.142 7.003 -1.762 1.00 97.69 106 ALA A CA 1
ATOM 846 C C . ALA A 1 106 ? -1.253 7.613 -2.024 1.00 97.69 106 ALA A C 1
ATOM 848 O O . ALA A 1 106 ? -1.621 8.602 -1.373 1.00 97.69 106 ALA A O 1
ATOM 849 N N . PRO A 1 107 ? -2.041 7.052 -2.956 1.00 97.88 107 PRO A N 1
ATOM 850 C CA . PRO A 1 107 ? -3.317 7.637 -3.349 1.00 97.88 107 PRO A CA 1
ATOM 851 C C . PRO A 1 107 ? -4.363 7.475 -2.244 1.00 97.88 107 PRO A C 1
ATOM 853 O O . PRO A 1 107 ? -4.317 6.537 -1.448 1.00 97.88 107 PRO A O 1
ATOM 856 N N . ASP A 1 108 ? -5.339 8.378 -2.193 1.00 97.38 108 ASP A N 1
ATOM 857 C CA . ASP A 1 108 ? -6.468 8.241 -1.272 1.00 97.38 108 ASP A CA 1
ATOM 858 C C . ASP A 1 108 ? -7.256 6.946 -1.553 1.00 97.38 108 ASP A C 1
ATOM 860 O O . ASP A 1 108 ? -7.423 6.574 -2.717 1.00 97.38 108 ASP A O 1
ATOM 864 N N . PRO A 1 109 ? -7.770 6.249 -0.519 1.00 97.88 109 PRO A N 1
ATOM 865 C CA . PRO A 1 109 ? -7.729 6.574 0.913 1.00 97.88 109 PRO A CA 1
ATOM 866 C C . PRO A 1 109 ? -6.519 5.989 1.682 1.00 97.88 109 PRO A C 1
ATOM 868 O O . PRO A 1 109 ? -6.567 5.910 2.908 1.00 97.88 109 PRO A O 1
ATOM 871 N N . ILE A 1 110 ? -5.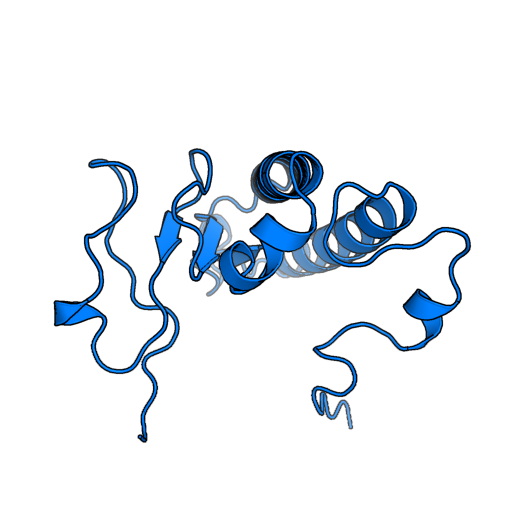448 5.549 1.009 1.00 98.50 110 ILE A N 1
ATOM 872 C CA . ILE A 1 110 ? -4.282 4.922 1.659 1.00 98.50 110 ILE A CA 1
ATOM 873 C C . ILE A 1 110 ? -3.540 5.921 2.556 1.00 98.50 110 ILE A C 1
ATOM 875 O O . ILE A 1 110 ? -3.248 7.044 2.142 1.00 98.50 110 ILE A O 1
ATOM 879 N N . ILE A 1 111 ? -3.169 5.497 3.765 1.00 98.62 111 ILE A N 1
ATOM 880 C CA . ILE A 1 111 ? -2.360 6.294 4.695 1.00 98.62 111 ILE A CA 1
ATOM 881 C C . ILE A 1 111 ? -0.871 6.083 4.394 1.00 98.62 111 ILE A C 1
ATOM 883 O O . ILE A 1 111 ? -0.377 4.959 4.475 1.00 98.62 111 ILE A O 1
ATOM 887 N N . ASN A 1 112 ? -0.134 7.150 4.077 1.00 98.25 112 ASN A N 1
ATOM 888 C CA . ASN A 1 112 ? 1.323 7.076 3.994 1.00 98.25 112 ASN A CA 1
ATOM 889 C C . ASN A 1 112 ? 1.945 7.141 5.394 1.00 98.25 112 ASN A C 1
ATOM 891 O O . ASN A 1 112 ? 1.542 7.952 6.229 1.00 98.25 112 ASN A O 1
ATOM 895 N N . THR A 1 113 ? 2.946 6.302 5.645 1.00 98.06 113 THR A N 1
ATOM 896 C CA . THR A 1 113 ? 3.560 6.176 6.976 1.00 98.06 113 THR A CA 1
ATOM 897 C C . THR A 1 113 ? 5.076 6.305 6.919 1.00 98.06 113 THR A C 1
ATOM 899 O O . THR A 1 113 ? 5.696 6.190 5.856 1.00 98.06 113 THR A O 1
ATOM 902 N N . CYS A 1 114 ? 5.686 6.557 8.076 1.00 97.50 114 CYS A N 1
ATOM 903 C CA . CYS A 1 114 ? 7.131 6.696 8.210 1.00 97.50 114 CYS A CA 1
ATOM 904 C C . CYS A 1 114 ? 7.790 5.440 8.787 1.00 97.50 114 CYS A C 1
ATOM 906 O O . CYS A 1 114 ? 7.264 4.820 9.710 1.00 97.50 114 CYS A O 1
ATOM 908 N N . ASN A 1 115 ? 8.988 5.141 8.285 1.00 96.06 115 ASN A N 1
ATOM 909 C CA . ASN A 1 115 ? 9.927 4.172 8.843 1.00 96.06 115 ASN A CA 1
ATOM 910 C C . ASN A 1 115 ? 11.261 4.877 9.087 1.00 96.06 115 ASN A C 1
ATOM 912 O O . ASN A 1 115 ? 11.761 5.573 8.197 1.00 96.06 115 ASN A O 1
ATOM 916 N N . GLY A 1 116 ? 11.855 4.689 10.260 1.00 93.94 116 GLY A N 1
ATOM 917 C CA . GLY A 1 116 ? 13.085 5.384 10.622 1.00 93.94 116 GLY A CA 1
ATOM 918 C C . GLY A 1 116 ? 13.397 5.317 12.110 1.00 93.94 116 GLY A C 1
ATOM 919 O O . GLY A 1 116 ? 12.646 4.732 12.881 1.00 93.94 116 GLY A O 1
ATOM 920 N N . LEU A 1 117 ? 14.505 5.952 12.502 1.00 93.25 117 LEU A N 1
ATOM 921 C CA . LEU A 1 117 ? 14.928 6.142 13.901 1.00 93.25 117 LEU A CA 1
ATOM 922 C C . LEU A 1 117 ? 14.250 7.345 14.576 1.00 93.25 117 LEU A C 1
ATOM 924 O O . LEU A 1 117 ? 14.088 7.364 15.790 1.00 93.25 117 LEU A O 1
ATOM 928 N N . ILE A 1 118 ? 13.923 8.379 13.797 1.00 93.25 118 ILE A N 1
ATOM 929 C CA . ILE A 1 118 ? 13.494 9.695 14.296 1.00 93.25 118 ILE A CA 1
ATOM 930 C C . ILE A 1 118 ? 12.361 10.263 13.432 1.00 93.25 118 ILE A C 1
ATOM 932 O O . ILE A 1 118 ? 12.409 11.407 12.981 1.00 93.25 118 ILE A O 1
ATOM 936 N N . CYS A 1 119 ? 11.325 9.465 13.154 1.00 95.19 119 CYS A N 1
ATOM 937 C CA . CYS A 1 119 ? 10.184 9.948 12.366 1.00 95.19 119 CYS A CA 1
ATOM 938 C C . CYS A 1 119 ? 9.454 11.115 13.045 1.00 95.19 119 CYS A C 1
ATOM 940 O O . CYS A 1 119 ? 8.890 11.943 12.345 1.00 95.19 119 CYS A O 1
ATOM 942 N N . GLY A 1 120 ? 9.523 11.246 14.375 1.00 91.69 120 GLY A N 1
ATOM 943 C CA . GLY A 1 120 ? 9.001 12.428 15.076 1.00 91.69 120 GLY A CA 1
ATOM 944 C C . GLY A 1 120 ? 9.665 13.753 14.666 1.00 91.69 120 GLY A C 1
ATOM 945 O O . GLY A 1 120 ? 9.070 14.806 14.858 1.00 91.69 120 GLY A O 1
ATOM 946 N N . GLU A 1 121 ? 10.865 13.703 14.080 1.00 92.56 121 GLU A N 1
ATOM 947 C CA . GLU A 1 121 ? 11.605 14.876 13.593 1.00 92.56 121 GLU A CA 1
ATOM 948 C C . GLU A 1 121 ? 11.663 14.934 12.060 1.00 92.56 121 GLU A C 1
ATOM 950 O O . GLU A 1 121 ? 11.622 16.009 11.469 1.00 92.56 121 GLU A O 1
ATOM 955 N N . THR A 1 122 ? 11.778 13.775 11.404 1.00 91.94 122 THR A N 1
ATOM 956 C CA . THR A 1 122 ? 12.033 13.683 9.954 1.00 91.94 122 THR A CA 1
ATOM 957 C C . THR A 1 122 ? 10.777 13.471 9.117 1.00 91.94 122 THR A C 1
ATOM 959 O O . THR A 1 122 ? 10.794 13.751 7.917 1.00 91.94 122 THR A O 1
ATOM 962 N N . PHE A 1 123 ? 9.681 12.988 9.709 1.00 94.06 123 PHE A N 1
ATOM 963 C CA . PHE A 1 123 ? 8.433 12.822 8.979 1.00 94.06 123 PHE A CA 1
ATOM 964 C C . PHE A 1 123 ? 7.712 14.162 8.876 1.00 94.06 123 PHE A C 1
ATOM 966 O O . PHE A 1 123 ? 7.209 14.690 9.863 1.00 94.06 123 PHE A O 1
ATOM 973 N N . VAL A 1 124 ? 7.613 14.681 7.653 1.00 92.31 124 VAL A N 1
ATOM 974 C CA . VAL A 1 124 ? 6.893 15.932 7.354 1.00 92.31 124 VAL A CA 1
ATOM 975 C C . VAL A 1 124 ? 5.387 15.847 7.627 1.00 92.31 124 VAL A C 1
ATOM 977 O O . VAL A 1 124 ? 4.709 16.870 7.661 1.00 92.31 124 VAL A O 1
ATOM 980 N N . GLY A 1 125 ? 4.868 14.636 7.830 1.00 92.94 125 GLY A N 1
ATOM 981 C CA . GLY A 1 125 ? 3.459 14.360 8.049 1.00 92.94 125 GLY A CA 1
ATOM 982 C C . GLY A 1 125 ? 2.824 13.585 6.893 1.00 92.94 125 GLY A C 1
ATOM 983 O O . GLY A 1 125 ? 3.481 13.259 5.897 1.00 92.94 125 GLY A O 1
ATOM 984 N N . PRO A 1 126 ? 1.538 13.242 7.035 1.00 95.69 126 PRO A N 1
ATOM 985 C CA . PRO A 1 126 ? 0.807 12.529 6.005 1.00 95.69 126 PRO A CA 1
ATOM 986 C C . PRO A 1 126 ? 0.614 13.402 4.758 1.00 95.69 126 PRO A C 1
ATOM 988 O O . PRO A 1 126 ? 0.601 14.629 4.822 1.00 95.69 126 PRO A O 1
ATOM 991 N N . ASN A 1 127 ? 0.411 12.765 3.608 1.00 96.31 127 ASN A N 1
ATOM 992 C CA . ASN A 1 127 ? 0.275 13.427 2.311 1.00 96.31 127 ASN A CA 1
ATOM 993 C C . ASN A 1 127 ? -1.099 14.091 2.079 1.00 96.31 127 ASN A C 1
ATOM 995 O O . ASN A 1 127 ? -1.360 14.612 0.997 1.00 96.31 127 ASN A O 1
ATOM 999 N N . SER A 1 128 ? -1.973 14.083 3.088 1.00 96.19 128 SER A N 1
ATOM 1000 C CA . SER A 1 128 ? -3.270 14.760 3.103 1.00 96.19 128 SER A CA 1
ATOM 1001 C C . SER A 1 128 ? -3.613 15.177 4.538 1.00 96.19 128 SER A C 1
ATOM 1003 O O . SER A 1 128 ? -3.372 14.396 5.461 1.00 96.19 128 SER A O 1
ATOM 1005 N N . PRO A 1 129 ? -4.226 16.359 4.758 1.00 95.12 129 PRO A N 1
ATOM 1006 C CA . PRO A 1 129 ? -4.595 16.835 6.097 1.00 95.12 129 PRO A CA 1
ATOM 1007 C C . PRO A 1 129 ? -5.671 15.978 6.783 1.00 95.12 129 PRO A C 1
ATOM 1009 O O . PRO A 1 129 ? -5.878 16.097 7.985 1.00 95.12 129 PRO A O 1
ATOM 1012 N N . SER A 1 130 ? -6.370 15.129 6.026 1.00 95.81 130 SER A N 1
ATOM 1013 C CA . SER A 1 130 ? -7.402 14.221 6.545 1.00 95.81 130 SER A CA 1
ATOM 1014 C C . SER A 1 130 ? -6.854 12.883 7.058 1.00 95.81 130 SER A C 1
ATOM 1016 O O . SER A 1 130 ? -7.607 12.082 7.611 1.00 95.81 130 SER A O 1
ATOM 1018 N N . LYS A 1 131 ? -5.554 12.623 6.878 1.00 97.88 131 LYS A N 1
ATOM 1019 C CA . LYS A 1 131 ? -4.900 11.371 7.270 1.00 97.88 131 LYS A CA 1
ATOM 1020 C C . LYS A 1 131 ? -4.154 11.546 8.598 1.00 97.88 131 LYS A C 1
ATOM 1022 O O . LYS A 1 131 ? -3.651 12.634 8.871 1.00 97.88 131 LYS A O 1
ATOM 1027 N N . PRO A 1 132 ? -4.049 10.498 9.433 1.00 97.69 132 PRO A N 1
ATOM 1028 C CA . PRO A 1 132 ? -3.224 10.542 10.635 1.00 97.69 132 PRO A CA 1
ATOM 1029 C C . PRO A 1 132 ? -1.734 10.394 10.298 1.00 97.69 132 PRO A C 1
ATOM 1031 O O . PRO A 1 132 ? -1.366 9.771 9.302 1.00 97.69 132 PRO A O 1
ATOM 1034 N N . ALA A 1 133 ? -0.865 10.906 11.171 1.00 97.12 133 ALA A N 1
ATOM 1035 C CA . ALA A 1 133 ? 0.563 10.605 11.128 1.00 97.12 133 ALA A CA 1
ATOM 1036 C C . ALA A 1 133 ? 0.834 9.261 11.822 1.00 97.12 133 ALA A C 1
ATOM 1038 O O . ALA A 1 133 ? 0.504 9.100 12.997 1.00 97.12 133 ALA A O 1
ATOM 1039 N N . LEU A 1 134 ? 1.443 8.310 11.110 1.00 97.50 134 LEU A N 1
ATOM 1040 C CA . LEU A 1 134 ? 1.778 6.985 11.638 1.00 97.50 134 LEU A CA 1
ATOM 1041 C C . LEU A 1 134 ? 3.265 6.672 11.432 1.00 97.50 134 LEU A C 1
ATOM 1043 O O . LEU A 1 134 ? 3.828 6.917 10.362 1.00 97.50 134 LEU A O 1
ATOM 1047 N N . TRP A 1 135 ? 3.880 6.080 12.455 1.00 97.06 135 TRP A N 1
ATOM 1048 C CA . TRP A 1 135 ? 5.248 5.566 12.428 1.00 97.06 135 TRP A CA 1
ATOM 1049 C C . TRP A 1 135 ? 5.194 4.038 12.500 1.00 97.06 135 TRP A C 1
ATOM 1051 O O . TRP A 1 135 ? 4.922 3.473 13.556 1.00 97.06 135 TRP A O 1
ATOM 1061 N N . THR A 1 136 ? 5.394 3.376 11.360 1.00 96.69 136 THR A N 1
ATOM 1062 C CA . THR A 1 136 ? 5.194 1.926 11.202 1.00 96.69 136 THR A CA 1
ATOM 1063 C C . THR A 1 136 ? 6.396 1.101 11.641 1.00 96.69 136 THR A C 1
ATOM 1065 O O . THR A 1 136 ? 6.216 0.046 12.241 1.00 96.69 136 THR A O 1
ATOM 1068 N N . GLU A 1 137 ? 7.615 1.592 11.417 1.00 95.62 137 GLU A N 1
ATOM 1069 C CA . GLU A 1 137 ? 8.839 0.935 11.882 1.00 95.62 137 GLU A CA 1
ATOM 1070 C C . GLU A 1 137 ? 9.723 1.921 12.645 1.00 95.62 137 GLU A C 1
ATOM 1072 O O . GLU A 1 137 ? 10.454 2.720 12.050 1.00 95.62 137 GLU A O 1
ATOM 1077 N N . ASN A 1 138 ? 9.649 1.861 13.976 1.00 93.88 138 ASN A N 1
ATOM 1078 C CA . ASN A 1 138 ? 10.563 2.560 14.875 1.00 93.88 138 ASN A CA 1
ATOM 1079 C C . ASN A 1 138 ? 11.830 1.730 15.061 1.00 93.88 138 ASN A C 1
ATOM 1081 O O . ASN A 1 138 ? 11.858 0.777 15.841 1.00 93.88 138 ASN A O 1
ATOM 1085 N N . TRP A 1 139 ? 12.860 2.063 14.289 1.00 91.50 139 TRP A N 1
ATOM 1086 C CA . TRP A 1 139 ? 14.132 1.356 14.328 1.00 91.50 139 TRP A CA 1
ATOM 1087 C C . TRP A 1 139 ? 14.812 1.563 15.685 1.00 91.50 139 TRP A C 1
ATOM 1089 O O . TRP A 1 139 ? 15.052 2.688 16.114 1.00 91.50 139 TRP A O 1
ATOM 1099 N N . THR A 1 140 ? 15.142 0.463 16.360 1.00 88.94 140 THR A N 1
ATOM 1100 C CA . THR A 1 140 ? 15.569 0.476 17.768 1.00 88.94 140 THR A CA 1
ATOM 1101 C C . THR A 1 140 ? 17.075 0.635 17.975 1.00 88.94 140 THR A C 1
ATOM 1103 O O . THR A 1 140 ? 17.519 0.794 19.109 1.00 88.94 140 THR A O 1
ATOM 1106 N N . THR A 1 141 ? 17.880 0.574 16.914 1.00 79.44 141 THR A N 1
ATOM 1107 C CA . THR A 1 141 ? 19.349 0.655 16.979 1.00 79.44 141 THR A CA 1
ATOM 1108 C C . THR A 1 141 ? 19.905 1.383 15.758 1.00 79.44 141 THR A C 1
ATOM 1110 O O . THR A 1 141 ? 19.3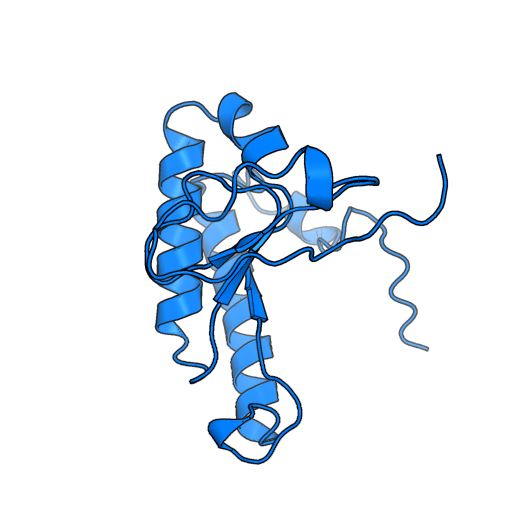53 1.250 14.666 1.00 79.44 141 THR A O 1
ATOM 1113 N N . ARG A 1 142 ? 20.982 2.153 15.962 1.00 60.16 142 ARG A N 1
ATOM 1114 C CA . ARG A 1 142 ? 21.739 2.842 14.904 1.00 60.16 142 ARG A CA 1
ATOM 1115 C C . ARG A 1 142 ? 22.760 1.925 14.248 1.00 60.16 142 ARG A C 1
ATOM 1117 O O . ARG A 1 142 ? 23.303 1.065 14.975 1.00 60.16 142 ARG A O 1
#